Protein AF-A0A7S0P0X6-F1 (afdb_monomer_lite)

Structure (mmCIF, N/CA/C/O backbone):
data_AF-A0A7S0P0X6-F1
#
_entry.id   AF-A0A7S0P0X6-F1
#
loop_
_atom_site.group_PDB
_atom_site.id
_atom_site.type_symbol
_atom_site.label_atom_id
_atom_site.label_alt_id
_atom_site.label_comp_id
_atom_site.label_asym_id
_atom_site.label_entity_id
_atom_site.label_seq_id
_atom_site.pdbx_PDB_ins_code
_atom_site.Cartn_x
_atom_site.Cartn_y
_atom_site.Cartn_z
_atom_site.occupancy
_atom_site.B_iso_or_equiv
_atom_site.auth_seq_id
_atom_site.auth_comp_id
_atom_site.auth_asym_id
_atom_site.auth_atom_id
_atom_site.pdbx_PDB_model_num
ATOM 1 N N . ASP A 1 1 ? -21.543 11.941 -1.710 1.00 46.53 1 ASP A N 1
ATOM 2 C CA . ASP A 1 1 ? -20.359 12.608 -2.282 1.00 46.53 1 ASP A CA 1
ATOM 3 C C . ASP A 1 1 ? -19.523 11.563 -3.019 1.00 46.53 1 ASP A C 1
ATOM 5 O O . ASP A 1 1 ? -19.406 10.480 -2.455 1.00 46.53 1 ASP A O 1
ATOM 9 N N . PRO A 1 2 ? -19.018 11.735 -4.259 1.00 52.16 2 PRO A N 1
ATOM 10 C CA . PRO A 1 2 ? -18.206 10.696 -4.882 1.00 52.16 2 PRO A CA 1
ATOM 11 C C . PRO A 1 2 ? -16.816 10.708 -4.229 1.00 52.16 2 PRO A C 1
ATOM 13 O O . PRO A 1 2 ? -15.944 11.523 -4.535 1.00 52.16 2 PRO A O 1
ATOM 16 N N . LEU A 1 3 ? -16.675 9.797 -3.269 1.00 62.28 3 LEU A N 1
ATOM 17 C CA . LEU A 1 3 ? -15.622 9.633 -2.266 1.00 62.28 3 LEU A CA 1
ATOM 18 C C . LEU A 1 3 ? -14.236 9.396 -2.884 1.00 62.28 3 LEU A C 1
ATOM 20 O O . LEU A 1 3 ? -13.750 8.267 -2.913 1.00 62.28 3 LEU A O 1
ATOM 24 N N . GLY A 1 4 ? -13.579 10.441 -3.392 1.00 61.31 4 GLY A N 1
ATOM 25 C CA . GLY A 1 4 ? -12.203 10.305 -3.880 1.00 61.31 4 GLY A CA 1
ATOM 26 C C . GLY A 1 4 ? -11.632 11.394 -4.778 1.00 61.31 4 GLY A C 1
ATOM 27 O O . GLY A 1 4 ? -10.519 11.212 -5.269 1.00 61.31 4 GLY A O 1
ATOM 28 N N . ARG A 1 5 ? -12.341 12.508 -4.991 1.00 66.44 5 ARG A N 1
ATOM 29 C CA . ARG A 1 5 ? -11.893 13.597 -5.879 1.00 66.44 5 ARG A CA 1
ATOM 30 C C . ARG A 1 5 ? -10.558 14.242 -5.480 1.00 66.44 5 ARG A C 1
ATOM 32 O O . ARG A 1 5 ? -9.864 14.745 -6.354 1.00 66.44 5 ARG A O 1
ATOM 39 N N . HIS A 1 6 ? -10.177 14.168 -4.203 1.00 78.19 6 HIS A N 1
ATOM 40 C CA . HIS A 1 6 ? -8.974 14.820 -3.660 1.00 78.19 6 HIS A CA 1
ATOM 41 C C . HIS A 1 6 ? -7.928 13.844 -3.104 1.00 78.19 6 HIS A C 1
ATOM 43 O O . HIS A 1 6 ? -7.032 14.249 -2.371 1.00 78.19 6 HIS A O 1
ATOM 49 N N . MET A 1 7 ? -8.023 12.549 -3.426 1.00 84.31 7 MET A N 1
ATOM 50 C CA . MET A 1 7 ? -7.021 11.589 -2.960 1.00 84.31 7 MET A CA 1
ATOM 51 C C . MET A 1 7 ? -5.703 11.764 -3.714 1.00 84.31 7 MET A C 1
ATOM 53 O O . MET A 1 7 ? -5.660 11.696 -4.945 1.00 84.31 7 MET A O 1
ATOM 57 N N . THR A 1 8 ? -4.624 11.917 -2.953 1.00 89.75 8 THR A N 1
ATOM 58 C CA . THR A 1 8 ? -3.261 11.938 -3.473 1.00 89.75 8 THR A CA 1
ATOM 59 C C . THR A 1 8 ? -2.847 10.554 -3.971 1.00 89.75 8 THR A C 1
ATOM 61 O O . THR A 1 8 ? -3.344 9.516 -3.528 1.00 89.75 8 THR A O 1
ATOM 64 N N . ARG A 1 9 ? -1.942 10.536 -4.949 1.00 91.12 9 ARG A N 1
ATOM 65 C CA . ARG A 1 9 ? -1.318 9.309 -5.446 1.00 91.12 9 ARG A CA 1
ATOM 66 C C . ARG A 1 9 ? 0.187 9.453 -5.345 1.00 91.12 9 ARG A C 1
ATOM 68 O O . ARG A 1 9 ? 0.718 10.515 -5.663 1.00 91.12 9 ARG A O 1
ATOM 75 N N . VAL A 1 10 ? 0.860 8.379 -4.952 1.00 94.38 10 VAL A N 1
ATOM 76 C CA . VAL A 1 10 ? 2.323 8.322 -5.001 1.00 94.38 10 VAL A CA 1
ATOM 77 C C . VAL A 1 10 ? 2.753 8.369 -6.463 1.00 94.38 10 VAL A C 1
ATOM 79 O O . VAL A 1 10 ? 2.131 7.744 -7.324 1.00 94.38 10 VAL A O 1
ATOM 82 N N . VAL A 1 11 ? 3.805 9.117 -6.767 1.00 92.00 11 VAL A N 1
ATOM 83 C CA . VAL A 1 11 ? 4.379 9.165 -8.109 1.00 92.00 11 VAL A CA 1
ATOM 84 C C . VAL A 1 11 ? 5.887 9.264 -8.008 1.00 92.00 11 VAL A C 1
ATOM 86 O O . VAL A 1 11 ? 6.412 10.044 -7.223 1.00 92.00 11 VAL A O 1
ATOM 89 N N . ASP A 1 12 ? 6.563 8.473 -8.832 1.00 88.31 12 ASP A N 1
ATOM 90 C CA . ASP A 1 12 ? 8.018 8.383 -8.864 1.00 88.31 12 ASP A CA 1
ATOM 91 C C . ASP A 1 12 ? 8.467 8.369 -10.333 1.00 88.31 12 ASP A C 1
ATOM 93 O O . ASP A 1 12 ? 8.862 7.356 -10.907 1.00 88.31 12 ASP A O 1
ATOM 97 N N . ARG A 1 13 ? 8.275 9.524 -10.986 1.00 88.00 13 ARG A N 1
ATOM 98 C CA . ARG A 1 13 ? 8.212 9.683 -12.452 1.00 88.00 13 ARG A CA 1
ATOM 99 C C . ARG A 1 13 ? 9.358 9.011 -13.214 1.00 88.00 13 ARG A C 1
ATOM 101 O O . ARG A 1 13 ? 9.115 8.368 -14.229 1.00 88.00 13 ARG A O 1
ATOM 108 N N . TRP A 1 14 ? 10.588 9.176 -12.734 1.00 89.81 14 TRP A N 1
ATOM 109 C CA . TRP A 1 14 ? 11.808 8.722 -13.413 1.00 89.81 14 TRP A CA 1
ATOM 110 C C . TRP A 1 14 ? 12.395 7.427 -12.836 1.00 89.81 14 TRP A C 1
ATOM 112 O O . TRP A 1 14 ? 13.364 6.894 -13.370 1.00 89.81 14 TRP A O 1
ATOM 122 N N . ARG A 1 15 ? 11.818 6.879 -11.760 1.00 89.00 15 ARG A N 1
ATOM 123 C CA . ARG A 1 15 ? 12.284 5.622 -11.158 1.00 89.00 15 ARG A CA 1
ATOM 124 C C . ARG A 1 15 ? 11.859 4.433 -12.024 1.00 89.00 15 ARG A C 1
ATOM 126 O O . ARG A 1 15 ? 10.676 4.278 -12.325 1.00 89.00 15 ARG A O 1
ATOM 133 N N . LYS A 1 16 ? 12.813 3.565 -12.377 1.00 85.38 16 LYS A N 1
ATOM 134 C CA . LYS A 1 16 ? 12.537 2.260 -13.016 1.00 85.38 16 LYS A CA 1
ATOM 135 C C . LYS A 1 16 ? 12.097 1.206 -12.002 1.00 85.38 16 LYS A C 1
ATOM 137 O O . LYS A 1 16 ? 11.128 0.492 -12.229 1.00 85.38 16 LYS A O 1
ATOM 142 N N . GLN A 1 17 ? 12.797 1.148 -10.868 1.00 90.94 17 GLN A N 1
ATOM 143 C CA . GLN A 1 17 ? 12.429 0.304 -9.731 1.00 90.94 17 GLN A CA 1
ATOM 144 C C . GLN A 1 17 ? 11.475 1.068 -8.815 1.00 90.94 17 GLN A C 1
ATOM 146 O O . GLN A 1 17 ? 11.841 2.127 -8.299 1.00 90.94 17 GLN A O 1
ATOM 151 N N . ARG A 1 18 ? 10.264 0.544 -8.624 1.00 91.44 18 ARG A N 1
ATOM 152 C CA . ARG A 1 18 ? 9.152 1.260 -7.970 1.00 91.44 18 ARG A CA 1
ATOM 153 C C . ARG A 1 18 ? 8.596 0.568 -6.735 1.00 91.44 18 ARG A C 1
ATOM 155 O O . ARG A 1 18 ? 7.644 1.076 -6.150 1.00 91.44 18 ARG A O 1
ATOM 162 N N . PHE A 1 19 ? 9.190 -0.542 -6.303 1.00 90.00 19 PHE A N 1
ATOM 163 C CA . PHE A 1 19 ? 8.745 -1.298 -5.129 1.00 90.00 19 PHE A CA 1
ATOM 164 C C . PHE A 1 19 ? 8.532 -0.431 -3.874 1.00 90.00 19 PHE A C 1
ATOM 166 O O . PHE A 1 19 ? 7.545 -0.634 -3.173 1.00 90.00 19 PHE A O 1
ATOM 173 N N . VAL A 1 20 ? 9.392 0.569 -3.621 1.00 90.62 20 VAL A N 1
ATOM 174 C CA . VAL A 1 20 ? 9.239 1.499 -2.483 1.00 90.62 20 VAL A CA 1
ATOM 175 C C . VAL A 1 20 ? 7.955 2.315 -2.618 1.00 90.62 20 VAL A C 1
ATOM 177 O O . VAL A 1 20 ? 7.137 2.330 -1.703 1.00 90.62 20 VAL A O 1
ATOM 180 N N . GLY A 1 21 ? 7.742 2.952 -3.773 1.00 93.50 21 GLY A N 1
ATOM 181 C CA . GLY A 1 21 ? 6.547 3.755 -4.030 1.00 93.50 21 GLY A CA 1
ATOM 182 C C . GLY A 1 21 ? 5.262 2.924 -4.042 1.00 93.50 21 GLY A C 1
ATOM 183 O O . GLY A 1 21 ? 4.236 3.374 -3.538 1.00 93.50 21 GLY A O 1
ATOM 184 N N . ILE A 1 22 ? 5.317 1.694 -4.563 1.00 94.75 22 ILE A N 1
ATOM 185 C CA . ILE A 1 22 ? 4.187 0.753 -4.547 1.00 94.75 22 ILE A CA 1
ATOM 186 C C . ILE A 1 22 ? 3.854 0.350 -3.109 1.00 94.75 22 ILE A C 1
ATOM 188 O O . ILE A 1 22 ? 2.686 0.384 -2.729 1.00 94.75 22 ILE A O 1
ATOM 192 N N . GLY A 1 23 ? 4.866 -0.004 -2.311 1.00 94.00 23 GLY A N 1
ATOM 193 C CA . GLY A 1 23 ? 4.696 -0.360 -0.904 1.00 94.00 23 GLY A CA 1
ATOM 194 C C . GLY A 1 23 ? 4.130 0.797 -0.087 1.00 94.00 23 GLY A C 1
ATOM 195 O O . GLY A 1 23 ? 3.158 0.609 0.637 1.00 94.00 23 GLY A O 1
ATOM 196 N N . LEU A 1 24 ? 4.667 2.006 -0.273 1.00 93.94 24 LEU A N 1
ATOM 197 C CA . LEU A 1 24 ? 4.176 3.219 0.380 1.00 93.94 24 LEU A CA 1
ATOM 198 C C . LEU A 1 24 ? 2.718 3.514 0.009 1.00 93.94 24 LEU A C 1
ATOM 200 O O . LEU A 1 24 ? 1.904 3.789 0.889 1.00 93.94 24 LEU A O 1
ATOM 204 N N . ALA A 1 25 ? 2.375 3.446 -1.280 1.00 95.25 25 ALA A N 1
ATOM 205 C CA . ALA A 1 25 ? 1.009 3.675 -1.739 1.00 95.25 25 ALA A CA 1
ATOM 206 C C . ALA A 1 25 ? 0.045 2.650 -1.127 1.00 95.25 25 ALA A C 1
ATOM 208 O O . ALA A 1 25 ? -0.961 3.020 -0.523 1.00 95.25 25 ALA A O 1
ATOM 209 N N . PHE A 1 26 ? 0.406 1.367 -1.217 1.00 96.00 26 PHE A N 1
ATOM 210 C CA . PHE A 1 26 ? -0.383 0.275 -0.665 1.00 96.00 26 PHE A CA 1
ATOM 211 C C . PHE A 1 26 ? -0.584 0.415 0.843 1.00 96.00 26 PHE A C 1
ATOM 213 O O . PHE A 1 26 ? -1.721 0.354 1.293 1.00 96.00 26 PHE A O 1
ATOM 220 N N . PHE A 1 27 ? 0.479 0.665 1.610 1.00 95.94 27 PHE A N 1
ATOM 221 C CA . PHE A 1 27 ? 0.411 0.795 3.066 1.00 95.94 27 PHE A CA 1
ATOM 222 C C . PHE A 1 27 ? -0.544 1.905 3.511 1.00 95.94 27 PHE A C 1
ATOM 224 O O . PHE A 1 27 ? -1.336 1.710 4.424 1.00 95.94 27 PHE A O 1
ATOM 231 N N . ASN A 1 28 ? -0.530 3.045 2.820 1.00 94.56 28 ASN A N 1
ATOM 232 C CA . ASN A 1 28 ? -1.400 4.176 3.140 1.00 94.56 28 ASN A CA 1
ATOM 233 C C . ASN A 1 28 ? -2.818 4.042 2.551 1.00 94.56 28 ASN A C 1
ATOM 235 O O . ASN A 1 28 ? -3.616 4.969 2.656 1.00 94.56 28 ASN A O 1
ATOM 239 N N . GLY A 1 29 ? -3.149 2.926 1.892 1.00 93.69 29 GLY A N 1
ATOM 240 C CA . GLY A 1 29 ? -4.456 2.748 1.256 1.00 93.69 29 GLY A CA 1
ATOM 241 C C . GLY A 1 29 ? -4.711 3.712 0.089 1.00 93.69 29 GLY A C 1
ATOM 242 O O . GLY A 1 29 ? -5.868 3.937 -0.281 1.00 93.69 29 GLY A O 1
ATOM 243 N N . ILE A 1 30 ? -3.646 4.275 -0.495 1.00 92.50 30 ILE A N 1
ATOM 244 C CA . ILE A 1 30 ? -3.687 5.221 -1.617 1.00 92.50 30 ILE A CA 1
ATOM 245 C C . ILE A 1 30 ? -3.150 4.585 -2.903 1.00 92.50 30 ILE A C 1
ATOM 247 O O . ILE A 1 30 ? -2.498 3.546 -2.907 1.00 92.50 30 ILE A O 1
ATOM 251 N N . GLY A 1 31 ? -3.444 5.207 -4.043 1.00 91.38 31 GLY A N 1
ATOM 252 C CA . GLY A 1 31 ? -2.973 4.724 -5.342 1.00 91.38 31 GLY A CA 1
ATOM 253 C C . GLY A 1 31 ? -1.553 5.178 -5.685 1.00 91.38 31 GLY A C 1
ATOM 254 O O . GLY A 1 31 ? -1.039 6.147 -5.129 1.00 91.38 31 GLY A O 1
ATOM 255 N N . ILE A 1 32 ? -0.960 4.529 -6.686 1.00 92.62 32 ILE A N 1
ATOM 256 C CA . ILE A 1 32 ? 0.259 4.987 -7.366 1.00 92.62 32 ILE A CA 1
ATOM 257 C C . ILE A 1 32 ? -0.075 5.435 -8.796 1.00 92.62 32 ILE A C 1
ATOM 259 O O . ILE A 1 32 ? -0.982 4.897 -9.433 1.00 92.62 32 ILE A O 1
ATOM 263 N N . SER A 1 33 ? 0.654 6.424 -9.302 1.00 91.62 33 SER A N 1
ATOM 264 C CA . SER A 1 33 ? 0.667 6.815 -10.709 1.00 91.62 33 SER A CA 1
ATOM 265 C C . SER A 1 33 ? 1.854 6.150 -11.407 1.00 91.62 33 SER A C 1
ATOM 267 O O . SER A 1 33 ? 3.007 6.480 -11.132 1.00 91.62 33 SER A O 1
ATOM 269 N N . SER A 1 34 ? 1.581 5.199 -12.299 1.00 86.31 34 SER A N 1
ATOM 270 C CA . SER A 1 34 ? 2.585 4.300 -12.877 1.00 86.31 34 SER A CA 1
ATOM 271 C C . SER A 1 34 ? 3.335 4.857 -14.087 1.00 86.31 34 SER A C 1
ATOM 273 O O . SER A 1 34 ? 3.878 4.054 -14.822 1.00 86.31 34 SER A O 1
ATOM 275 N N . TRP A 1 35 ? 3.362 6.167 -14.344 1.00 88.44 35 TRP A N 1
ATOM 276 C CA . TRP A 1 35 ? 3.917 6.787 -15.568 1.00 88.44 35 TRP A CA 1
ATOM 277 C C . TRP A 1 35 ? 5.008 5.964 -16.285 1.00 88.44 35 TRP A C 1
ATOM 279 O O . TRP A 1 35 ? 6.159 5.951 -15.856 1.00 88.44 35 TRP A O 1
ATOM 289 N N . GLU A 1 36 ? 4.649 5.260 -17.359 1.00 89.25 36 GLU A N 1
ATOM 290 C CA . GLU A 1 36 ? 5.611 4.516 -18.194 1.00 89.25 36 GLU A CA 1
ATOM 291 C C . GLU A 1 36 ? 5.979 5.295 -19.455 1.00 89.25 36 GLU A C 1
ATOM 293 O O . GLU A 1 36 ? 7.033 5.067 -20.031 1.00 89.25 36 GLU A O 1
ATOM 298 N N . ASN A 1 37 ? 5.156 6.269 -19.846 1.00 91.06 37 ASN A N 1
ATOM 299 C CA . ASN A 1 37 ? 5.540 7.299 -20.799 1.00 91.06 37 ASN A CA 1
ATOM 300 C C . ASN A 1 37 ? 5.861 8.582 -20.031 1.00 91.06 37 ASN A C 1
ATOM 302 O O . ASN A 1 37 ? 4.999 9.138 -19.345 1.00 91.06 37 ASN A O 1
ATOM 306 N N . VAL A 1 38 ? 7.102 9.044 -20.147 1.00 91.06 38 VAL A N 1
ATOM 307 C CA . VAL A 1 38 ? 7.555 10.312 -19.583 1.00 91.06 38 VAL A CA 1
ATOM 308 C C . VAL A 1 38 ? 7.992 11.204 -20.735 1.00 91.06 38 VAL A C 1
ATOM 310 O O . VAL A 1 38 ? 9.099 11.071 -21.244 1.00 91.06 38 VAL A O 1
ATOM 313 N N . TRP A 1 39 ? 7.095 12.093 -21.170 1.00 90.81 39 TRP A N 1
ATOM 314 C CA . TRP A 1 39 ? 7.340 13.047 -22.263 1.00 90.81 39 TRP A CA 1
ATOM 315 C C . TRP A 1 39 ? 7.875 12.390 -23.546 1.00 90.81 39 TRP A C 1
ATOM 317 O O . TRP A 1 39 ? 8.812 12.883 -24.166 1.00 90.81 39 TRP A O 1
ATOM 327 N N . GLY A 1 40 ? 7.296 11.251 -23.933 1.00 91.06 40 GLY A N 1
ATOM 328 C CA . GLY A 1 40 ? 7.723 10.496 -25.115 1.00 91.06 40 GLY A CA 1
ATOM 329 C C . GLY A 1 40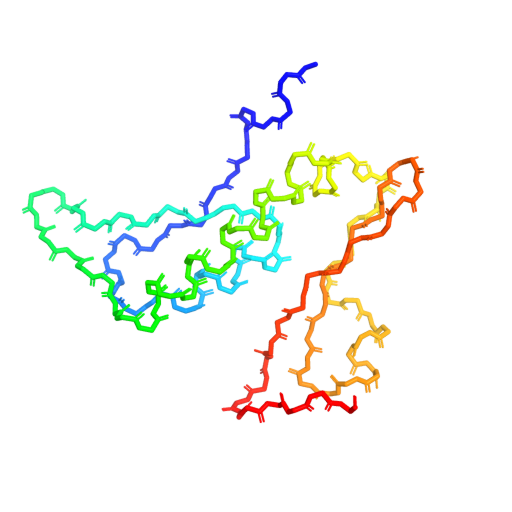 ? 8.837 9.479 -24.854 1.00 91.06 40 GLY A C 1
ATOM 330 O O . GLY A 1 40 ? 9.038 8.595 -25.682 1.00 91.06 40 GLY A O 1
ATOM 331 N N . ALA A 1 41 ? 9.505 9.523 -23.698 1.00 91.38 41 ALA A N 1
ATOM 332 C CA . ALA A 1 41 ? 10.462 8.497 -23.299 1.00 91.38 41 ALA A CA 1
ATOM 333 C C . ALA A 1 41 ? 9.755 7.317 -22.613 1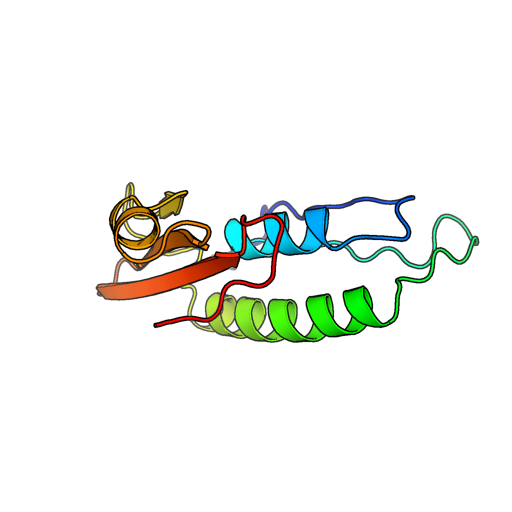.00 91.38 41 ALA A C 1
ATOM 335 O O . ALA A 1 41 ? 8.950 7.508 -21.695 1.00 91.38 41 ALA A O 1
ATOM 336 N N . LEU A 1 42 ? 10.087 6.090 -23.024 1.00 91.69 42 LEU A N 1
ATOM 337 C CA . LEU A 1 42 ? 9.640 4.877 -22.344 1.00 91.69 42 LEU A CA 1
ATOM 338 C C . LEU A 1 42 ? 10.448 4.675 -21.051 1.00 91.69 42 LEU A C 1
ATOM 340 O O . LEU A 1 42 ? 11.652 4.425 -21.080 1.00 91.69 42 LEU A O 1
ATOM 344 N N . ASN A 1 43 ? 9.765 4.750 -19.913 1.00 91.06 43 ASN A N 1
ATOM 345 C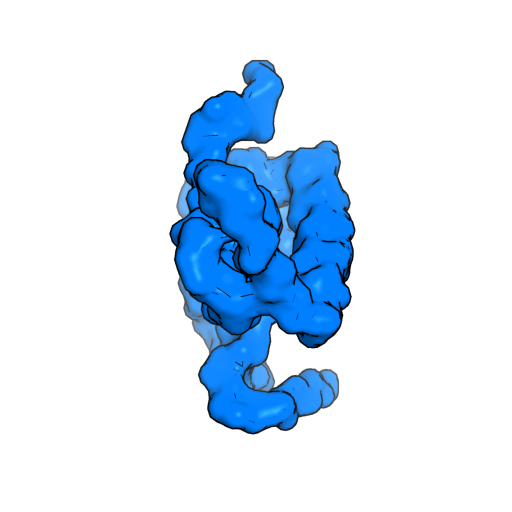 CA . ASN A 1 43 ? 10.268 4.438 -18.580 1.00 91.06 43 ASN A CA 1
ATOM 346 C C . ASN A 1 43 ? 9.550 3.198 -18.025 1.00 91.06 43 ASN A C 1
ATOM 348 O O . ASN A 1 43 ? 8.794 3.280 -17.055 1.00 91.06 43 ASN A O 1
ATOM 352 N N . GLN A 1 44 ? 9.755 2.067 -18.699 1.00 91.25 44 GLN A N 1
ATOM 353 C CA . GLN A 1 44 ? 9.103 0.799 -18.386 1.00 91.25 44 GLN A CA 1
ATOM 354 C C . GLN A 1 44 ? 9.431 0.324 -16.963 1.00 91.25 44 GLN A C 1
ATOM 356 O O . GLN A 1 44 ? 10.582 0.399 -16.512 1.00 91.25 44 GLN A O 1
ATOM 361 N N . MET A 1 45 ? 8.414 -0.179 -16.263 1.00 91.31 45 MET A N 1
ATOM 362 C CA . MET A 1 45 ? 8.591 -0.833 -14.966 1.00 91.31 45 MET A CA 1
ATOM 363 C C . MET A 1 45 ? 9.305 -2.180 -15.108 1.00 91.31 45 MET A C 1
ATOM 365 O O . MET A 1 45 ? 9.219 -2.847 -16.135 1.00 91.31 45 MET A O 1
ATOM 369 N N . THR A 1 46 ? 9.987 -2.617 -14.050 1.00 93.31 46 THR A N 1
ATOM 370 C CA . THR A 1 46 ? 10.481 -4.001 -13.993 1.00 93.31 46 THR A CA 1
ATOM 371 C C . THR A 1 46 ? 9.307 -4.984 -13.942 1.00 93.31 46 THR A C 1
ATOM 373 O O . THR A 1 46 ? 8.271 -4.660 -13.358 1.00 93.31 46 THR A O 1
ATOM 376 N N . ASP A 1 47 ? 9.467 -6.204 -14.464 1.00 94.50 47 ASP A N 1
ATOM 377 C CA . ASP A 1 47 ? 8.407 -7.231 -14.429 1.00 94.50 47 ASP A CA 1
ATOM 378 C C . ASP A 1 47 ? 7.924 -7.521 -13.001 1.00 94.50 47 ASP A C 1
ATOM 380 O O . ASP A 1 47 ? 6.730 -7.678 -12.739 1.00 94.50 47 ASP A O 1
ATOM 384 N N . ARG A 1 48 ? 8.859 -7.511 -12.042 1.00 93.81 48 ARG A N 1
ATOM 385 C CA . ARG A 1 48 ? 8.562 -7.645 -10.612 1.00 93.81 48 ARG A CA 1
ATOM 386 C C . ARG A 1 48 ? 7.625 -6.540 -10.128 1.00 93.81 48 ARG A C 1
ATOM 388 O O . ARG A 1 48 ? 6.654 -6.824 -9.429 1.00 93.81 48 ARG A O 1
ATOM 395 N N . ASP A 1 49 ? 7.926 -5.290 -10.466 1.00 93.88 49 ASP A N 1
ATOM 396 C CA . ASP A 1 49 ? 7.118 -4.151 -10.038 1.00 93.88 49 ASP A CA 1
ATOM 397 C C . ASP A 1 49 ? 5.773 -4.105 -10.775 1.00 93.88 49 ASP A C 1
ATOM 399 O O . ASP A 1 49 ? 4.772 -3.717 -10.173 1.00 93.88 49 ASP A O 1
ATOM 403 N N . ALA A 1 50 ? 5.729 -4.526 -12.044 1.00 93.38 50 ALA A N 1
ATOM 404 C CA . ALA A 1 50 ? 4.503 -4.652 -12.831 1.00 93.38 50 ALA A CA 1
ATOM 405 C C . ALA A 1 50 ? 3.544 -5.690 -12.216 1.00 93.38 50 ALA A C 1
ATOM 407 O O . ALA A 1 50 ? 2.341 -5.455 -12.079 1.00 93.38 50 ALA A O 1
ATOM 408 N N . GLU A 1 51 ? 4.075 -6.817 -11.747 1.00 95.69 51 GLU A N 1
ATOM 409 C CA . GLU A 1 51 ? 3.286 -7.803 -11.012 1.00 95.69 51 GLU A CA 1
ATOM 410 C C . GLU A 1 51 ? 2.867 -7.282 -9.626 1.00 95.69 51 GLU A C 1
ATOM 412 O O . GLU A 1 51 ? 1.717 -7.457 -9.209 1.00 95.69 51 GLU A O 1
ATOM 417 N N . ALA A 1 52 ? 3.763 -6.586 -8.918 1.00 94.06 52 ALA A N 1
ATOM 418 C CA . ALA A 1 52 ? 3.461 -6.002 -7.614 1.00 94.06 52 ALA A CA 1
ATOM 419 C C . ALA A 1 52 ? 2.326 -4.971 -7.698 1.00 94.06 52 ALA A C 1
ATOM 421 O O . ALA A 1 52 ? 1.379 -5.040 -6.912 1.00 94.06 52 ALA A O 1
ATOM 422 N N . ILE A 1 53 ? 2.369 -4.051 -8.670 1.00 94.00 53 ILE A N 1
ATOM 423 C CA . ILE A 1 53 ? 1.300 -3.066 -8.878 1.00 94.00 53 ILE A CA 1
ATOM 424 C C . ILE A 1 53 ? -0.005 -3.741 -9.305 1.00 94.00 53 ILE A C 1
ATOM 426 O O . ILE A 1 53 ? -1.072 -3.341 -8.845 1.00 94.00 53 ILE A O 1
ATOM 430 N N . ARG A 1 54 ? 0.045 -4.803 -10.122 1.00 94.94 54 ARG A N 1
ATOM 431 C CA . ARG A 1 54 ? -1.156 -5.556 -10.512 1.00 94.94 54 ARG A CA 1
ATOM 432 C C . ARG A 1 54 ? -1.871 -6.133 -9.288 1.00 94.94 54 ARG A C 1
ATOM 434 O O . ARG A 1 54 ? -3.092 -5.988 -9.174 1.00 94.94 54 ARG A O 1
ATOM 441 N N . ARG A 1 55 ? -1.119 -6.734 -8.357 1.00 95.88 55 ARG A N 1
ATOM 442 C CA . ARG A 1 55 ? -1.644 -7.306 -7.105 1.00 95.88 55 ARG A CA 1
ATOM 443 C C . ARG A 1 55 ? -2.173 -6.235 -6.159 1.00 95.88 55 ARG A C 1
ATOM 445 O O . ARG A 1 55 ? -3.331 -6.303 -5.748 1.00 95.88 55 ARG A O 1
ATOM 452 N N . THR A 1 56 ? -1.365 -5.225 -5.843 1.00 95.88 56 THR A N 1
ATOM 453 C CA . THR A 1 56 ? -1.762 -4.176 -4.892 1.00 95.88 56 THR A CA 1
ATOM 454 C C . THR A 1 56 ? -2.934 -3.359 -5.423 1.00 95.88 56 THR A C 1
ATOM 456 O O . THR A 1 56 ? -3.869 -3.081 -4.677 1.00 95.88 56 THR A O 1
ATOM 459 N N . ALA A 1 57 ? -2.976 -3.056 -6.723 1.00 94.25 57 ALA A N 1
ATOM 460 C CA . ALA A 1 57 ? -4.094 -2.334 -7.317 1.00 94.25 57 ALA A CA 1
ATOM 461 C C . ALA A 1 57 ? -5.400 -3.142 -7.284 1.00 94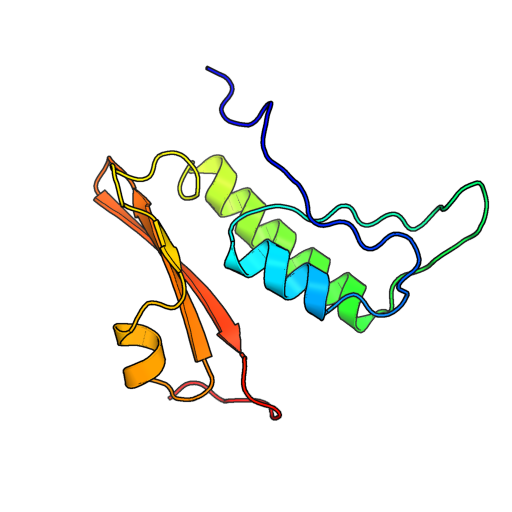.25 57 ALA A C 1
ATOM 463 O O . ALA A 1 57 ? -6.467 -2.551 -7.131 1.00 94.25 57 ALA A O 1
ATOM 464 N N . ALA A 1 58 ? -5.355 -4.473 -7.413 1.00 95.94 58 ALA A N 1
ATOM 465 C CA . ALA A 1 58 ? -6.548 -5.305 -7.254 1.00 95.94 58 ALA A CA 1
ATOM 466 C C . ALA A 1 58 ? -7.111 -5.208 -5.825 1.00 95.94 58 ALA A C 1
ATOM 468 O O . ALA A 1 58 ? -8.304 -4.946 -5.659 1.00 95.94 58 ALA A O 1
ATOM 469 N N . LEU A 1 59 ? -6.243 -5.318 -4.816 1.00 96.00 59 LEU A N 1
ATOM 470 C CA . LEU A 1 59 ? -6.611 -5.199 -3.401 1.00 96.00 59 LEU A CA 1
ATOM 471 C C . LEU A 1 59 ? -7.141 -3.800 -3.057 1.00 96.00 59 LEU A C 1
ATOM 473 O O . LEU A 1 59 ? -8.206 -3.668 -2.460 1.00 96.00 59 LEU A O 1
ATOM 477 N N . LEU A 1 60 ? -6.452 -2.745 -3.497 1.00 94.00 60 LEU A N 1
ATOM 478 C CA . LEU A 1 60 ? -6.879 -1.365 -3.258 1.00 94.00 60 LEU A CA 1
ATOM 479 C C . LEU A 1 60 ? -8.198 -1.040 -3.967 1.00 94.00 60 LEU A C 1
ATOM 481 O O . LEU A 1 60 ? -9.026 -0.324 -3.412 1.00 94.00 60 LEU A O 1
ATOM 485 N N . ARG A 1 61 ? -8.444 -1.584 -5.168 1.00 92.88 61 ARG A N 1
ATOM 486 C CA . ARG A 1 61 ? -9.745 -1.441 -5.844 1.00 92.88 61 ARG A CA 1
ATOM 487 C C . ARG A 1 61 ? -10.863 -2.153 -5.089 1.00 92.88 61 ARG A C 1
ATOM 489 O O . ARG A 1 61 ? -11.960 -1.606 -5.019 1.00 92.88 61 ARG A O 1
ATOM 496 N N . PHE A 1 62 ? -10.605 -3.332 -4.523 1.00 93.69 62 PHE A N 1
ATOM 497 C CA . PHE A 1 62 ? -11.559 -4.009 -3.642 1.00 93.69 62 PHE A CA 1
ATOM 498 C C . PHE A 1 62 ? -11.871 -3.151 -2.408 1.00 93.69 62 PHE A C 1
ATOM 500 O O . PHE A 1 62 ? -13.032 -2.824 -2.167 1.00 93.69 62 PHE A O 1
ATOM 507 N N . ALA A 1 63 ? -10.839 -2.692 -1.696 1.00 92.75 63 ALA A N 1
ATOM 508 C CA . ALA A 1 63 ? -11.002 -1.848 -0.516 1.00 92.75 63 ALA A CA 1
ATOM 509 C C . ALA A 1 63 ? -11.737 -0.533 -0.830 1.00 92.75 63 ALA A C 1
ATOM 511 O O . ALA A 1 63 ? -12.595 -0.103 -0.060 1.00 92.75 63 ALA A O 1
ATOM 512 N N . ALA A 1 64 ? -11.455 0.077 -1.986 1.00 89.06 64 ALA A N 1
ATOM 513 C CA . ALA A 1 64 ? -12.111 1.297 -2.442 1.00 89.06 64 ALA A CA 1
ATOM 514 C C . ALA A 1 64 ? -13.593 1.084 -2.789 1.00 89.06 64 ALA A C 1
ATOM 516 O O . ALA A 1 64 ? -14.408 1.943 -2.460 1.00 89.06 64 ALA A O 1
ATOM 517 N N . ARG A 1 65 ? -13.963 -0.046 -3.413 1.00 89.94 65 ARG A N 1
ATOM 518 C CA . ARG A 1 65 ? -15.374 -0.384 -3.700 1.00 89.94 65 ARG A CA 1
ATOM 519 C C . ARG A 1 65 ? -16.200 -0.511 -2.422 1.00 89.94 65 ARG A C 1
ATOM 521 O O . ARG A 1 65 ? -17.339 -0.064 -2.396 1.00 89.94 65 ARG A O 1
ATOM 528 N N . SER A 1 66 ? -15.598 -1.056 -1.371 1.00 89.38 66 SER A N 1
ATOM 529 C CA . SER A 1 66 ? -16.211 -1.180 -0.045 1.00 89.38 66 SER A CA 1
ATOM 530 C C . SER A 1 66 ? -15.979 0.049 0.848 1.00 89.38 66 SER A C 1
ATOM 532 O O . SER A 1 66 ? -16.343 0.036 2.018 1.00 89.38 66 SER A O 1
ATOM 534 N N . ASN A 1 67 ? -15.365 1.111 0.310 1.00 89.62 67 ASN A N 1
ATOM 535 C CA . ASN A 1 67 ? -15.056 2.372 0.988 1.00 89.62 67 ASN A CA 1
ATOM 536 C C . ASN A 1 67 ? -14.242 2.239 2.296 1.00 89.62 67 ASN A C 1
ATOM 538 O O . ASN A 1 67 ? -14.276 3.122 3.156 1.00 89.62 67 ASN A O 1
ATOM 542 N N . LEU A 1 68 ? -13.476 1.153 2.435 1.00 91.75 68 LEU A N 1
ATOM 543 C CA . LEU A 1 68 ? -12.788 0.779 3.675 1.00 91.75 68 LEU A CA 1
ATOM 544 C C . LEU A 1 68 ? -11.623 1.713 4.023 1.00 91.75 68 LEU A C 1
ATOM 546 O O . LEU A 1 68 ? -11.380 1.972 5.193 1.00 91.75 68 LEU A O 1
ATOM 550 N N . THR A 1 69 ? -10.938 2.269 3.022 1.00 90.31 69 THR A N 1
ATOM 551 C CA . THR A 1 69 ? -9.793 3.180 3.223 1.00 90.31 69 THR A CA 1
ATOM 552 C C . THR A 1 69 ? -10.190 4.654 3.335 1.00 90.31 69 THR A C 1
ATOM 554 O O . THR A 1 69 ? -9.324 5.523 3.381 1.00 90.31 69 THR A O 1
ATOM 557 N N . ARG A 1 70 ? -11.493 4.972 3.336 1.00 86.31 70 ARG A N 1
ATOM 558 C CA . ARG A 1 70 ? -11.990 6.363 3.302 1.00 86.31 70 ARG A CA 1
ATOM 559 C C . ARG A 1 70 ? -13.116 6.658 4.279 1.00 86.31 70 ARG A C 1
ATOM 561 O O . ARG A 1 70 ? -13.154 7.751 4.824 1.00 86.31 70 ARG A O 1
ATOM 568 N N . ALA A 1 71 ? -14.042 5.726 4.490 1.00 88.25 71 ALA A N 1
ATOM 569 C CA . ALA A 1 71 ? -15.096 5.869 5.494 1.00 88.25 71 ALA A CA 1
ATOM 570 C C . ALA A 1 71 ? -14.707 5.207 6.819 1.00 88.25 71 ALA A C 1
ATOM 572 O O . ALA A 1 71 ? -15.526 4.548 7.460 1.00 88.25 71 ALA A O 1
ATOM 573 N N . PHE A 1 72 ? -13.452 5.379 7.227 1.00 89.19 72 PHE A N 1
ATOM 574 C CA . PHE A 1 72 ? -13.049 5.038 8.582 1.00 89.19 72 PHE A CA 1
ATOM 575 C C . PHE A 1 72 ? -13.694 5.997 9.596 1.00 89.19 72 PHE A C 1
ATOM 577 O O . PHE A 1 72 ? -14.116 7.102 9.247 1.00 89.19 72 PHE A O 1
ATOM 584 N N . ALA A 1 73 ? -13.871 5.525 10.829 1.00 90.69 73 ALA A N 1
ATOM 585 C CA . ALA A 1 73 ? -14.334 6.338 11.951 1.00 90.69 73 ALA A CA 1
ATOM 586 C C . ALA A 1 73 ? -13.347 7.495 12.228 1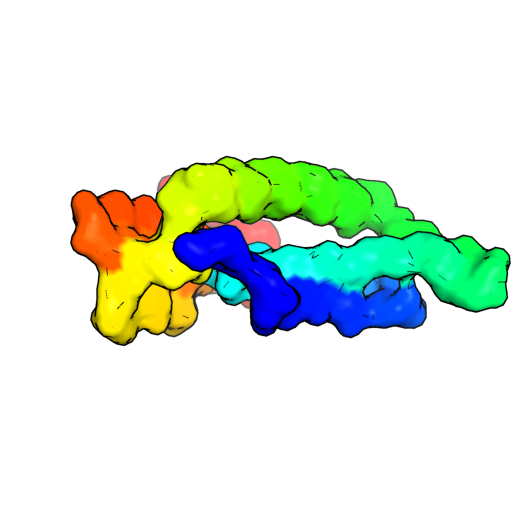.00 90.69 73 ALA A C 1
ATOM 588 O O . ALA A 1 73 ? -12.216 7.436 11.746 1.00 90.69 73 ALA A O 1
ATOM 589 N N . PRO A 1 74 ? -13.714 8.538 12.996 1.00 89.56 74 PRO A N 1
ATOM 590 C CA . PRO A 1 74 ? -12.725 9.476 13.534 1.00 89.56 74 PRO A CA 1
ATOM 591 C C . PRO A 1 74 ? -11.570 8.708 14.195 1.00 89.56 74 PRO A C 1
ATOM 593 O O . PRO A 1 74 ? -11.825 7.731 14.896 1.00 89.56 74 PRO A O 1
ATOM 596 N N . ASP A 1 75 ? -10.326 9.076 13.876 1.00 88.44 75 ASP A N 1
ATOM 597 C CA . ASP A 1 75 ? -9.098 8.371 14.297 1.00 88.44 75 ASP A CA 1
ATOM 598 C C . ASP A 1 75 ? -9.047 6.873 13.934 1.00 88.44 75 ASP A C 1
ATOM 600 O O . ASP A 1 75 ? -8.250 6.098 14.452 1.00 88.44 75 ASP A O 1
ATOM 604 N N . GLY A 1 76 ? -9.883 6.445 12.986 1.00 91.56 76 GLY A N 1
ATOM 605 C CA . GLY A 1 76 ? -9.983 5.058 12.552 1.00 91.56 76 GLY A CA 1
ATOM 606 C C . GLY A 1 76 ? -8.836 4.600 11.655 1.00 91.56 76 GLY A C 1
ATOM 607 O O . GLY A 1 76 ? -8.842 3.438 11.257 1.00 91.56 76 GLY A O 1
ATOM 608 N N . TRP A 1 77 ? -7.883 5.469 11.312 1.00 94.12 77 TRP A N 1
ATOM 609 C CA . TRP A 1 77 ? -6.684 5.100 10.565 1.00 94.12 77 TRP A CA 1
ATOM 610 C C . TRP A 1 77 ? -5.452 5.141 11.470 1.00 94.12 77 TRP A C 1
ATOM 612 O O . TRP A 1 77 ? -5.055 6.204 11.937 1.00 94.12 77 TRP A O 1
ATOM 622 N N . GLU A 1 78 ? -4.834 3.979 11.670 1.00 95.38 78 GLU A N 1
ATOM 623 C CA . GLU A 1 78 ? -3.654 3.807 12.514 1.00 95.38 78 GLU A CA 1
ATOM 624 C C . GLU A 1 78 ? -2.52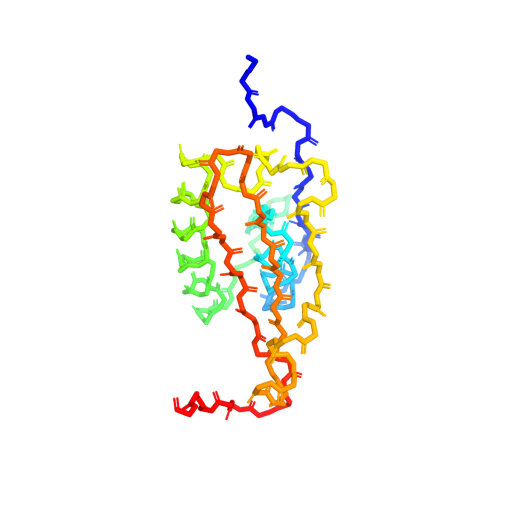9 3.148 11.695 1.00 95.38 78 GLU A C 1
ATOM 626 O O . GLU A 1 78 ? -2.556 1.934 11.448 1.00 95.38 78 GLU A O 1
ATOM 631 N N . PRO A 1 79 ? -1.550 3.924 11.199 1.00 93.88 79 PRO A N 1
ATOM 632 C CA . PRO A 1 79 ? -0.364 3.373 10.558 1.00 93.88 79 PRO A CA 1
ATOM 633 C C . PRO A 1 79 ? 0.585 2.770 11.601 1.00 93.88 79 PRO A C 1
ATOM 635 O O . PRO A 1 79 ? 0.649 3.231 12.734 1.00 93.88 79 PRO A O 1
ATOM 638 N N . HIS A 1 80 ? 1.369 1.772 11.192 1.00 92.94 80 HIS A N 1
ATOM 639 C CA . HIS A 1 80 ? 2.323 1.064 12.055 1.00 92.94 80 HIS A CA 1
ATOM 640 C C . HIS A 1 80 ? 1.665 0.484 13.312 1.00 92.94 80 HIS A C 1
ATOM 642 O O . HIS A 1 80 ? 2.194 0.620 14.413 1.00 92.94 80 HIS A O 1
ATOM 648 N N . THR A 1 81 ? 0.512 -0.164 13.127 1.00 91.62 81 THR A N 1
ATOM 649 C CA . THR A 1 81 ? -0.309 -0.687 14.223 1.00 91.62 81 THR A CA 1
ATOM 650 C C . THR A 1 81 ? 0.539 -1.607 15.125 1.00 91.62 81 THR A C 1
ATOM 652 O O . THR A 1 81 ? 1.124 -2.576 14.616 1.00 91.62 81 THR A O 1
ATOM 655 N N . PRO A 1 82 ? 0.679 -1.299 16.433 1.00 88.81 82 PRO A N 1
ATOM 656 C CA . PRO A 1 82 ? 1.635 -1.982 17.310 1.00 88.81 82 PRO A CA 1
ATOM 657 C C . PRO A 1 82 ? 1.374 -3.481 17.480 1.00 88.81 82 PRO A C 1
ATOM 659 O O . PRO A 1 82 ? 2.319 -4.248 17.652 1.00 88.81 82 PRO A O 1
ATOM 662 N N . ASP A 1 83 ? 0.109 -3.900 17.403 1.00 88.06 83 ASP A N 1
ATOM 663 C CA . ASP A 1 83 ? -0.327 -5.298 17.486 1.00 88.06 83 ASP A CA 1
ATOM 664 C C . ASP A 1 83 ? 0.331 -6.169 16.403 1.00 88.06 83 ASP A C 1
ATOM 666 O O . ASP A 1 83 ? 0.853 -7.243 16.700 1.00 88.06 83 ASP A O 1
ATOM 670 N N . ILE A 1 84 ? 0.385 -5.678 15.164 1.00 89.12 84 ILE A N 1
ATOM 671 C CA . ILE A 1 84 ? 1.016 -6.371 14.037 1.00 89.12 84 ILE A CA 1
ATOM 672 C C . ILE A 1 84 ? 2.529 -6.454 14.220 1.00 89.12 84 ILE A C 1
ATOM 674 O O . ILE A 1 84 ? 3.112 -7.521 14.030 1.00 89.12 84 ILE A O 1
ATOM 678 N N . VAL A 1 85 ? 3.168 -5.343 14.595 1.00 85.38 85 VAL A N 1
ATOM 679 C CA . VAL A 1 85 ? 4.629 -5.292 14.757 1.00 85.38 85 VAL A CA 1
ATOM 680 C C . VAL A 1 85 ? 5.081 -6.206 15.897 1.00 85.38 85 VAL A C 1
ATOM 682 O O . VAL A 1 85 ? 6.095 -6.893 15.767 1.00 85.38 85 VAL A O 1
ATOM 685 N N . ALA A 1 86 ? 4.319 -6.245 16.993 1.00 86.69 86 ALA A N 1
ATOM 686 C CA . ALA A 1 86 ? 4.579 -7.128 18.122 1.00 86.69 86 ALA A CA 1
ATOM 687 C C . ALA A 1 86 ? 4.365 -8.607 17.764 1.00 86.69 86 ALA A C 1
ATOM 689 O O . ALA A 1 86 ? 5.170 -9.448 18.160 1.00 86.69 86 ALA A O 1
ATOM 690 N N . ALA A 1 87 ? 3.311 -8.929 17.005 1.00 88.69 87 ALA A N 1
ATOM 691 C CA . ALA A 1 87 ? 3.009 -10.302 16.605 1.00 88.69 87 ALA A CA 1
ATOM 692 C C . ALA A 1 87 ? 4.013 -10.859 15.583 1.00 88.69 87 ALA A C 1
ATOM 694 O O . ALA A 1 87 ? 4.380 -12.030 15.656 1.00 88.69 87 ALA A O 1
ATOM 695 N N . GLN A 1 88 ? 4.463 -10.032 14.636 1.00 88.00 88 GLN A N 1
ATOM 696 C CA . GLN A 1 88 ? 5.388 -10.440 13.584 1.00 88.00 88 GLN A CA 1
ATOM 697 C C . GLN A 1 88 ? 6.455 -9.360 13.352 1.00 88.00 88 GLN A C 1
ATOM 699 O O . GLN A 1 88 ? 6.282 -8.479 12.499 1.00 88.00 88 GLN A O 1
ATOM 704 N N . PRO A 1 89 ? 7.608 -9.455 14.039 1.00 87.50 89 PRO A N 1
ATOM 705 C CA . PRO A 1 89 ? 8.737 -8.573 13.788 1.00 87.50 89 PRO A CA 1
ATOM 706 C C . PRO A 1 89 ? 9.122 -8.566 12.304 1.00 87.50 89 PRO A C 1
ATOM 708 O O . PRO A 1 89 ? 9.243 -9.615 11.665 1.00 87.50 89 PRO A O 1
ATOM 711 N N . GLY A 1 90 ? 9.295 -7.368 11.744 1.00 89.44 90 GLY A N 1
ATOM 712 C CA . GLY A 1 90 ? 9.595 -7.172 10.324 1.00 89.44 90 GLY A CA 1
ATOM 713 C C . GLY A 1 90 ? 8.370 -7.018 9.418 1.00 89.44 90 GLY A C 1
ATOM 714 O O . GLY A 1 90 ? 8.541 -6.697 8.244 1.00 89.44 90 GLY A O 1
ATOM 715 N N . VAL A 1 91 ? 7.148 -7.175 9.931 1.00 91.94 91 VAL A N 1
ATOM 716 C CA . VAL A 1 91 ? 5.912 -6.812 9.224 1.00 91.94 91 VAL A CA 1
ATOM 717 C C . VAL A 1 91 ? 5.304 -5.582 9.883 1.00 91.94 91 VAL A C 1
ATOM 719 O O . VAL A 1 91 ? 5.190 -5.498 11.101 1.00 91.94 91 VAL A O 1
ATOM 722 N N . VAL A 1 92 ? 4.911 -4.612 9.064 1.00 93.69 92 VAL A N 1
ATOM 723 C CA . VAL A 1 92 ? 4.181 -3.425 9.515 1.00 93.69 92 VAL A CA 1
ATOM 724 C C . VAL A 1 92 ? 2.767 -3.461 8.958 1.00 93.69 92 VAL A C 1
ATOM 726 O O . VAL A 1 92 ? 2.554 -3.840 7.804 1.00 93.69 92 VAL A O 1
ATOM 729 N N . GLY A 1 93 ? 1.799 -3.061 9.780 1.00 95.00 93 GLY A N 1
ATOM 730 C CA . GLY A 1 93 ? 0.393 -2.978 9.401 1.00 95.00 93 GLY A CA 1
ATOM 731 C C . GLY A 1 93 ? -0.117 -1.546 9.404 1.00 95.00 93 GLY A C 1
ATOM 732 O O . GLY A 1 93 ? 0.293 -0.736 10.232 1.00 95.00 93 GLY A O 1
ATOM 733 N N . SER A 1 94 ? -1.005 -1.236 8.466 1.00 96.12 94 SER A N 1
ATOM 734 C CA . SER A 1 94 ? -1.863 -0.060 8.541 1.00 96.12 94 SER A CA 1
ATOM 735 C C . SER A 1 94 ? -3.304 -0.507 8.721 1.00 96.12 94 SER A C 1
ATOM 737 O O . SER A 1 94 ? -3.839 -1.248 7.888 1.00 96.12 94 SER A O 1
ATOM 739 N N . ARG A 1 95 ? -3.911 -0.077 9.825 1.00 96.25 95 ARG A N 1
ATOM 740 C CA . ARG A 1 95 ? -5.268 -0.436 10.222 1.00 96.25 95 ARG A CA 1
ATOM 741 C C . ARG A 1 95 ? -6.244 0.661 9.818 1.00 96.25 95 ARG A C 1
ATOM 743 O O . ARG A 1 95 ? -6.037 1.827 10.135 1.00 96.25 95 ARG A O 1
ATOM 750 N N . PHE A 1 96 ? -7.340 0.266 9.180 1.00 95.81 96 PHE A N 1
ATOM 751 C CA . PHE A 1 96 ? -8.487 1.113 8.874 1.00 95.81 96 PHE A CA 1
ATOM 752 C C . PHE A 1 96 ? -9.734 0.532 9.541 1.00 95.81 96 PHE A C 1
ATOM 754 O O . PHE A 1 96 ? -10.164 -0.581 9.231 1.00 95.81 96 PHE A O 1
ATOM 761 N N . SER A 1 97 ? -10.323 1.299 10.449 1.00 96.44 97 SER A N 1
ATOM 762 C CA . SER A 1 97 ? -11.520 0.952 11.206 1.00 96.44 97 SER A CA 1
ATOM 763 C C . SER A 1 97 ? -12.721 1.650 10.576 1.00 96.44 97 SER A C 1
ATOM 765 O O . SER A 1 97 ? -12.941 2.839 10.799 1.00 96.44 97 SER A O 1
ATOM 767 N N . HIS A 1 98 ? -13.476 0.937 9.738 1.00 94.81 98 HIS A N 1
ATOM 768 C CA . HIS A 1 98 ? -14.623 1.493 9.021 1.00 94.81 98 HIS A CA 1
ATOM 769 C C . HIS A 1 98 ? -15.728 1.929 9.996 1.00 94.81 98 HIS A C 1
ATOM 771 O O . HIS A 1 98 ? -16.040 1.221 10.951 1.00 94.81 98 HIS A O 1
ATOM 777 N N . LYS A 1 99 ? -16.406 3.047 9.715 1.00 91.81 99 LYS A N 1
ATOM 778 C CA . LYS A 1 99 ? -17.486 3.598 10.560 1.00 91.81 99 LYS A CA 1
ATOM 779 C C . LYS A 1 99 ? -18.669 2.648 10.792 1.00 91.81 99 LYS A C 1
ATOM 781 O O . LYS A 1 99 ? -19.443 2.843 11.716 1.00 91.81 99 LYS A O 1
ATOM 786 N N . ALA A 1 100 ? -18.825 1.647 9.924 1.00 91.62 100 ALA A N 1
ATOM 787 C CA . ALA A 1 100 ? -19.875 0.630 10.010 1.00 91.62 100 ALA A CA 1
ATOM 788 C C . ALA A 1 100 ? -19.418 -0.683 10.679 1.00 91.62 100 ALA A C 1
ATOM 790 O O . ALA A 1 100 ? -20.170 -1.651 10.654 1.00 91.62 100 ALA A O 1
ATOM 791 N N . GLY A 1 101 ? -18.189 -0.753 11.208 1.00 90.62 101 GLY A N 1
ATOM 792 C CA . GLY A 1 101 ? -17.663 -1.927 11.918 1.00 90.62 101 GLY A CA 1
ATOM 793 C C . GLY A 1 101 ? -16.559 -2.742 11.218 1.00 90.62 101 GLY A C 1
ATOM 794 O O . GLY A 1 101 ? -15.701 -3.257 11.932 1.00 90.62 101 GLY A O 1
ATOM 795 N N . PRO A 1 102 ? -16.503 -2.877 9.873 1.00 94.31 102 PRO A N 1
ATOM 796 C CA . PRO A 1 102 ? -15.437 -3.640 9.223 1.00 94.31 102 PRO A CA 1
ATOM 797 C C . PRO A 1 102 ? -14.030 -3.108 9.515 1.00 94.31 102 PRO A C 1
ATOM 799 O O . PRO A 1 102 ? -13.807 -1.897 9.538 1.00 94.31 102 PRO A O 1
ATOM 802 N N . LEU A 1 103 ? -13.068 -4.021 9.647 1.00 95.12 103 LEU A N 1
ATOM 803 C CA . LEU A 1 103 ? -11.647 -3.700 9.767 1.00 95.12 103 LEU A CA 1
ATOM 804 C C . LEU A 1 103 ? -10.903 -4.103 8.494 1.00 95.12 103 LEU A C 1
ATOM 806 O O . LEU A 1 103 ? -11.150 -5.164 7.921 1.00 95.12 103 LEU A O 1
ATOM 810 N N . LEU A 1 104 ? -9.966 -3.260 8.074 1.00 95.56 104 LEU A N 1
ATOM 811 C CA . LEU A 1 104 ? -9.016 -3.554 7.010 1.00 95.56 104 LEU A CA 1
ATOM 812 C C . LEU A 1 104 ? -7.601 -3.370 7.550 1.00 95.56 104 LEU A C 1
ATOM 814 O O . LEU A 1 104 ? -7.278 -2.318 8.093 1.00 95.56 104 LEU A O 1
ATOM 818 N N . TYR A 1 105 ? -6.755 -4.370 7.328 1.00 95.62 105 TYR A N 1
ATOM 819 C CA . TYR A 1 105 ? -5.321 -4.280 7.562 1.00 95.62 105 TYR A CA 1
ATOM 820 C C . TYR A 1 105 ? -4.584 -4.375 6.228 1.00 95.62 105 TYR A C 1
ATOM 822 O O . TYR A 1 105 ? -4.806 -5.303 5.449 1.00 95.62 105 TYR A O 1
ATOM 830 N N . LEU A 1 106 ? -3.699 -3.416 5.968 1.00 95.88 106 LEU A N 1
ATOM 831 C CA . LEU A 1 106 ? -2.774 -3.441 4.838 1.00 95.88 106 LEU A CA 1
ATOM 832 C C . LEU A 1 106 ? -1.374 -3.713 5.379 1.00 95.88 106 LEU A C 1
ATOM 834 O O . LEU A 1 106 ? -0.813 -2.898 6.108 1.00 95.88 106 LEU A O 1
ATOM 838 N N . LEU A 1 107 ? -0.842 -4.891 5.059 1.00 94.88 107 LEU A N 1
ATOM 839 C CA . LEU A 1 107 ? 0.405 -5.396 5.627 1.00 94.88 107 LEU A CA 1
ATOM 840 C C . LEU A 1 107 ? 1.542 -5.294 4.614 1.00 94.88 107 LEU A C 1
ATOM 842 O O . LEU A 1 107 ? 1.383 -5.666 3.450 1.00 94.88 107 LEU A O 1
ATOM 846 N N . VAL A 1 108 ? 2.702 -4.827 5.065 1.00 93.56 108 VAL A N 1
ATOM 847 C CA . VAL A 1 108 ? 3.917 -4.733 4.251 1.00 93.56 108 VAL A CA 1
ATOM 848 C C . VAL A 1 108 ? 5.079 -5.373 4.997 1.00 93.56 108 VAL A C 1
ATOM 850 O O . VAL A 1 108 ? 5.256 -5.166 6.196 1.00 93.56 108 VAL A O 1
ATOM 853 N N . ASN A 1 109 ? 5.892 -6.145 4.274 1.00 91.62 109 ASN A N 1
ATOM 854 C CA . ASN A 1 109 ? 7.165 -6.624 4.795 1.00 91.62 109 ASN A CA 1
ATOM 855 C C . ASN A 1 109 ? 8.180 -5.469 4.798 1.00 91.62 109 ASN A C 1
ATOM 857 O O . ASN A 1 109 ? 8.551 -4.973 3.733 1.00 91.62 109 ASN A O 1
ATOM 861 N N . ALA A 1 110 ? 8.607 -5.057 5.988 1.00 87.75 110 ALA A N 1
ATOM 862 C CA . ALA A 1 110 ? 9.627 -4.038 6.220 1.00 87.75 110 ALA A CA 1
ATOM 863 C C . ALA A 1 110 ? 11.004 -4.642 6.555 1.00 87.75 110 ALA A C 1
ATOM 865 O O . ALA A 1 110 ? 11.973 -3.902 6.720 1.00 87.75 110 ALA A O 1
ATOM 866 N N . ALA A 1 111 ? 11.112 -5.969 6.660 1.00 87.19 111 ALA A N 1
ATOM 867 C CA . ALA A 1 111 ? 12.380 -6.637 6.904 1.00 87.19 111 ALA A CA 1
ATOM 868 C C . ALA A 1 111 ? 13.293 -6.596 5.660 1.00 87.19 111 ALA A C 1
ATOM 870 O O . ALA A 1 111 ? 12.809 -6.620 4.525 1.00 87.19 111 ALA A O 1
ATOM 871 N N . PRO A 1 112 ? 14.627 -6.616 5.849 1.00 79.69 112 PRO A N 1
ATOM 872 C CA . PRO A 1 112 ? 15.586 -6.688 4.744 1.00 79.69 112 PRO A CA 1
ATOM 873 C C . PRO A 1 112 ? 15.544 -8.027 3.986 1.00 79.69 112 PRO A C 1
ATOM 875 O O . PRO A 1 112 ? 16.061 -8.121 2.875 1.00 79.69 112 PRO A O 1
ATOM 878 N N . ALA A 1 113 ? 14.923 -9.057 4.565 1.00 80.69 113 ALA A N 1
ATOM 879 C CA . ALA A 1 113 ? 14.756 -10.377 3.970 1.00 80.69 113 ALA A CA 1
ATOM 880 C C . ALA A 1 113 ? 13.270 -10.745 3.829 1.00 80.69 113 ALA A C 1
ATOM 882 O O . ALA A 1 113 ? 12.380 -10.086 4.370 1.00 80.69 113 ALA A O 1
ATOM 883 N N . ALA A 1 114 ? 12.988 -11.814 3.083 1.00 77.50 114 ALA A N 1
ATOM 884 C CA . ALA A 1 114 ? 11.638 -12.350 2.987 1.00 77.50 114 ALA A CA 1
ATOM 885 C C . ALA A 1 114 ? 11.199 -12.925 4.343 1.00 77.50 114 ALA A C 1
ATOM 887 O O . ALA A 1 114 ? 11.729 -13.941 4.790 1.00 77.50 114 ALA A O 1
ATOM 888 N N . THR A 1 115 ? 10.212 -12.292 4.970 1.00 75.12 115 THR A N 1
ATOM 889 C CA . THR A 1 115 ? 9.590 -12.790 6.199 1.00 75.12 115 THR A CA 1
ATOM 890 C C . THR A 1 115 ? 8.459 -13.738 5.822 1.00 75.12 115 THR A C 1
ATOM 892 O O . THR A 1 115 ? 7.546 -13.354 5.087 1.00 75.12 115 THR A O 1
ATOM 895 N N . ARG A 1 116 ? 8.522 -14.988 6.290 1.00 71.19 116 ARG A N 1
ATOM 896 C CA . ARG A 1 116 ? 7.378 -15.906 6.223 1.00 71.19 116 ARG A CA 1
ATOM 897 C C . ARG A 1 116 ? 6.451 -15.592 7.394 1.00 71.19 116 ARG A C 1
ATOM 899 O O . ARG A 1 116 ? 6.944 -15.359 8.493 1.00 71.19 116 ARG A O 1
ATOM 906 N N . GLY A 1 117 ? 5.145 -15.557 7.141 1.00 61.66 117 GLY A N 1
ATOM 907 C CA . GLY A 1 117 ? 4.168 -15.503 8.227 1.00 61.66 117 GLY A CA 1
ATOM 908 C C . GLY A 1 117 ? 4.247 -16.779 9.064 1.00 61.66 117 GLY A C 1
ATOM 909 O O . GLY A 1 117 ? 4.549 -17.840 8.507 1.00 61.66 117 GLY A O 1
ATOM 910 N N . ALA A 1 118 ? 4.036 -16.634 10.372 1.00 52.16 118 ALA A N 1
ATOM 911 C CA . ALA A 1 118 ? 3.821 -17.751 11.287 1.00 52.16 118 ALA A CA 1
ATOM 912 C C . ALA A 1 118 ? 2.566 -18.555 10.912 1.00 52.16 118 ALA A C 1
ATOM 914 O O . ALA A 1 118 ? 1.589 -17.936 10.425 1.00 52.16 118 ALA A O 1
#

Organism: NCBI:txid127549

Secondary structure (DSSP, 8-state):
--TTTT--EEE-TT-S--HHHHHHHHHTT-EEE---EETTEE-PPPHHHHHHHHHHHHHHHHHHHTTTTTSEEEEEEEET-HHHHHHSTTEEEEEEEETTS-EEEEEEE-SSS-PPP-

Radius of gyration: 15.43 Å; chains: 1; bounding box: 36×33×43 Å

Sequence (118 aa):
DPLGRHMTRVVDRWRKQRFVGIGLAFFNGIGISSWENVWGALNQMTDRDAEAIRRTAALLRFAARSNLTRAFAPDGWEPHTPDIVAAQPGVVGSRFSHKAGPLLYLLVNAAPAATRGA

Foldseek 3Di:
DLQDPPFDAQEDQQDQECPVSLLVCLQLLHHHDPHQQDPNDGSHHDPVVVVSNVVSVVVSVVCVVVPQSGQADVVQWDWQPVVVCVQFPQKGWIWGQHPVGDIDIRIDRRDPDDDDDD

pLDDT: mean 89.09, std 9.18, range [46.53, 96.44]